Protein AF-A0A972CRD1-F1 (afdb_monomer_lite)

Structure (mmCIF, N/CA/C/O backbone):
data_AF-A0A972CRD1-F1
#
_entry.id   AF-A0A972CRD1-F1
#
loop_
_atom_site.group_PDB
_atom_site.id
_atom_site.type_symbol
_atom_site.label_atom_id
_atom_site.label_alt_id
_atom_site.label_comp_id
_atom_site.label_asym_id
_atom_site.label_entity_id
_atom_site.label_seq_id
_atom_site.pdbx_PDB_ins_code
_atom_site.Cartn_x
_atom_site.Cartn_y
_atom_site.Cartn_z
_atom_site.occupancy
_atom_site.B_iso_or_equiv
_atom_site.auth_seq_id
_atom_site.auth_comp_id
_atom_site.auth_asym_id
_atom_site.auth_atom_id
_atom_site.pdbx_PDB_model_num
ATOM 1 N N . PRO A 1 1 ? -17.732 7.530 36.247 1.00 61.34 1 PRO A N 1
ATOM 2 C CA . PRO A 1 1 ? -16.527 8.296 36.660 1.00 61.34 1 PRO A CA 1
ATOM 3 C C . PRO A 1 1 ? -15.844 8.963 35.453 1.00 61.34 1 PRO A C 1
ATOM 5 O O . PRO A 1 1 ? -15.326 8.259 34.588 1.00 61.34 1 PRO A O 1
ATOM 8 N N . GLU A 1 2 ? -15.867 10.298 35.373 1.00 71.50 2 GLU A N 1
ATOM 9 C CA . GLU A 1 2 ? -15.297 11.081 34.254 1.00 71.50 2 GLU A CA 1
ATOM 10 C C . GLU A 1 2 ? -13.806 10.810 34.021 1.00 71.50 2 GLU A C 1
ATOM 12 O O . GLU A 1 2 ? -13.375 10.671 32.880 1.00 71.50 2 GLU A O 1
ATOM 17 N N . ASN A 1 3 ? -13.033 10.615 35.096 1.00 74.81 3 ASN A N 1
ATOM 18 C CA . ASN A 1 3 ? -11.607 10.285 35.007 1.00 74.81 3 ASN A CA 1
ATOM 19 C C . ASN A 1 3 ? -11.325 9.009 34.194 1.00 74.81 3 ASN A C 1
ATOM 21 O O . ASN A 1 3 ? -10.318 8.940 33.493 1.00 74.81 3 ASN A O 1
ATOM 25 N N . ILE A 1 4 ? -12.219 8.014 34.239 1.00 73.81 4 ILE A N 1
ATOM 26 C CA . ILE A 1 4 ? -12.063 6.772 33.465 1.00 73.81 4 ILE A CA 1
ATOM 27 C C . ILE A 1 4 ? -12.369 7.019 31.982 1.00 73.81 4 ILE A C 1
ATOM 29 O O . ILE A 1 4 ? -11.659 6.500 31.123 1.00 73.81 4 ILE A O 1
ATOM 33 N N . LYS A 1 5 ? -13.389 7.831 31.664 1.00 75.75 5 LYS A N 1
ATOM 34 C CA . LYS A 1 5 ? -13.707 8.204 30.273 1.00 75.75 5 LYS A CA 1
ATOM 35 C C . LYS A 1 5 ? -12.558 8.998 29.639 1.00 75.75 5 LYS A C 1
ATOM 37 O O . LYS A 1 5 ? -12.081 8.617 28.575 1.00 75.75 5 LYS A O 1
ATOM 42 N N . LYS A 1 6 ? -12.032 10.002 30.349 1.00 81.06 6 LYS A N 1
ATOM 43 C CA . LYS A 1 6 ? -10.890 10.816 29.901 1.00 81.06 6 LYS A CA 1
ATOM 44 C C . LYS A 1 6 ? -9.629 9.978 29.648 1.00 81.06 6 LYS A C 1
ATOM 46 O O . LYS A 1 6 ? -8.890 10.237 28.703 1.00 81.06 6 LYS A O 1
ATOM 51 N N . ASN A 1 7 ? -9.394 8.949 30.467 1.00 86.56 7 ASN A N 1
ATOM 52 C CA . ASN A 1 7 ? -8.287 8.014 30.267 1.00 86.56 7 ASN A CA 1
ATOM 53 C C . ASN A 1 7 ? -8.469 7.187 28.977 1.00 86.56 7 ASN A C 1
ATOM 55 O O . ASN A 1 7 ? -7.567 7.160 28.144 1.00 86.56 7 ASN A O 1
ATOM 59 N N . LYS A 1 8 ? -9.664 6.614 28.756 1.00 87.00 8 LYS A N 1
ATOM 60 C CA . LYS A 1 8 ? -9.988 5.854 27.533 1.00 87.00 8 LYS A CA 1
ATOM 61 C C . LYS A 1 8 ? -9.837 6.686 26.258 1.00 87.00 8 LYS A C 1
ATOM 63 O O . LYS A 1 8 ? -9.326 6.183 25.262 1.00 87.00 8 LYS A O 1
ATOM 68 N N . GLU A 1 9 ? -10.250 7.951 26.281 1.00 88.81 9 GLU A N 1
ATOM 69 C CA . GLU A 1 9 ? -10.086 8.865 25.143 1.00 88.81 9 GLU A CA 1
ATOM 70 C C . GLU A 1 9 ? -8.612 9.132 24.820 1.00 88.81 9 GLU A C 1
ATOM 72 O O . GLU A 1 9 ? -8.216 9.049 23.657 1.00 88.81 9 GLU A O 1
ATOM 77 N N . ALA A 1 10 ? -7.788 9.395 25.839 1.00 92.00 10 ALA A N 1
ATOM 78 C CA . ALA A 1 10 ? -6.353 9.610 25.663 1.00 92.00 10 ALA A CA 1
ATOM 79 C C . ALA A 1 10 ? -5.643 8.353 25.125 1.00 92.00 10 ALA A C 1
ATOM 81 O O . ALA A 1 10 ? -4.796 8.441 24.230 1.00 92.00 10 ALA A O 1
ATOM 82 N N . THR A 1 11 ? -6.017 7.170 25.624 1.00 93.31 11 THR A N 1
ATOM 83 C CA . THR A 1 11 ? -5.513 5.891 25.108 1.00 93.31 11 THR A CA 1
ATOM 84 C C . THR A 1 11 ? -5.923 5.677 23.654 1.00 93.31 11 THR A C 1
ATOM 86 O O . THR A 1 11 ? -5.063 5.382 22.825 1.00 93.31 11 THR A O 1
ATOM 89 N N . ALA A 1 12 ? -7.201 5.875 23.317 1.00 93.69 12 ALA A N 1
ATOM 90 C CA . ALA A 1 12 ? -7.695 5.714 21.952 1.00 93.69 12 ALA A CA 1
ATOM 91 C C . ALA A 1 12 ? -6.958 6.637 20.975 1.00 93.69 12 ALA A C 1
ATOM 93 O O . ALA A 1 12 ? -6.445 6.152 19.973 1.00 93.69 12 ALA A O 1
ATOM 94 N N . ALA A 1 13 ? -6.806 7.923 21.307 1.00 93.88 13 ALA A N 1
ATOM 95 C CA . ALA A 1 13 ? -6.079 8.879 20.471 1.00 93.88 13 ALA A CA 1
ATOM 96 C C . ALA A 1 13 ? -4.618 8.458 20.225 1.00 93.88 13 ALA A C 1
ATOM 98 O O . ALA A 1 13 ? -4.091 8.623 19.126 1.00 93.88 13 ALA A O 1
ATOM 99 N N . THR A 1 14 ? -3.960 7.874 21.229 1.00 96.25 14 THR A N 1
ATOM 100 C CA . THR A 1 14 ? -2.588 7.364 21.085 1.00 96.25 14 THR A CA 1
ATOM 101 C C . THR A 1 14 ? -2.529 6.192 20.100 1.00 96.25 14 THR A C 1
ATOM 103 O O . THR A 1 14 ? -1.662 6.167 19.227 1.00 96.25 14 THR A O 1
ATOM 106 N N . ILE A 1 15 ? -3.471 5.247 20.193 1.00 94.62 15 ILE A N 1
ATOM 107 C CA . ILE A 1 15 ? -3.566 4.110 19.265 1.00 94.62 15 ILE A CA 1
ATOM 108 C C . ILE A 1 15 ? -3.863 4.608 17.844 1.00 94.62 15 ILE A C 1
ATOM 110 O O . ILE A 1 15 ? -3.155 4.238 16.911 1.00 94.62 15 ILE A O 1
ATOM 114 N N . GLU A 1 16 ? -4.857 5.487 17.686 1.00 95.88 16 GLU A N 1
ATOM 115 C CA . GLU A 1 16 ? -5.256 6.082 16.402 1.00 95.88 16 GLU A CA 1
ATOM 116 C C . GLU A 1 16 ? -4.061 6.748 15.700 1.00 95.88 16 GLU A C 1
ATOM 118 O O . GLU A 1 16 ? -3.827 6.521 14.512 1.00 95.88 16 GLU A O 1
ATOM 123 N N . ASN A 1 17 ? -3.259 7.519 16.441 1.00 96.69 17 ASN A N 1
ATOM 124 C CA . ASN A 1 17 ? -2.069 8.181 15.907 1.00 96.69 17 ASN A CA 1
ATOM 125 C C . ASN A 1 17 ? -0.981 7.193 15.471 1.00 96.69 17 ASN A C 1
ATOM 127 O O . ASN A 1 17 ? -0.354 7.395 14.430 1.00 96.69 17 ASN A O 1
ATOM 131 N N . ASN A 1 18 ? -0.768 6.120 16.234 1.00 96.12 18 ASN A N 1
ATOM 132 C CA . ASN A 1 18 ? 0.206 5.089 15.878 1.00 96.12 18 ASN A CA 1
ATOM 133 C C . ASN A 1 18 ? -0.212 4.339 14.606 1.00 96.12 18 ASN A C 1
ATOM 135 O O . ASN A 1 18 ? 0.615 4.153 13.714 1.00 96.12 18 ASN A O 1
ATOM 139 N N . VAL A 1 19 ? -1.493 3.971 14.483 1.00 95.69 19 VAL A N 1
ATOM 140 C CA . VAL A 1 19 ? -2.018 3.313 13.274 1.00 95.69 19 VAL A CA 1
ATOM 141 C C . VAL A 1 19 ? -1.948 4.253 12.071 1.00 95.69 19 VAL A C 1
ATOM 143 O O . VAL A 1 19 ? -1.486 3.848 11.008 1.00 95.69 19 VAL A O 1
ATOM 146 N N . ARG A 1 20 ? -2.312 5.532 12.232 1.00 97.38 20 ARG A N 1
ATOM 147 C CA . ARG A 1 20 ? -2.191 6.530 11.159 1.00 97.38 20 ARG A CA 1
ATOM 148 C C . ARG A 1 20 ? -0.748 6.674 10.678 1.00 97.38 20 ARG A C 1
ATOM 150 O O . ARG A 1 20 ? -0.516 6.720 9.474 1.00 97.38 20 ARG A O 1
ATOM 157 N N . ARG A 1 21 ? 0.222 6.719 11.600 1.00 96.94 21 ARG A N 1
ATOM 158 C CA . ARG A 1 21 ? 1.648 6.777 11.250 1.00 96.94 21 ARG A CA 1
ATOM 159 C C . ARG A 1 21 ? 2.079 5.546 10.455 1.00 96.94 21 ARG A C 1
ATOM 161 O O . ARG A 1 21 ? 2.724 5.718 9.430 1.00 96.94 21 ARG A O 1
ATOM 168 N N . LEU A 1 22 ? 1.680 4.348 10.888 1.00 94.31 22 LEU A N 1
ATOM 169 C CA . LEU A 1 22 ? 1.981 3.102 10.179 1.00 94.31 22 LEU A CA 1
ATOM 170 C C . LEU A 1 22 ? 1.425 3.113 8.746 1.00 94.31 22 LEU A C 1
ATOM 172 O O . LEU A 1 22 ? 2.148 2.792 7.808 1.00 94.31 22 LEU A O 1
ATOM 176 N N . ILE A 1 23 ? 0.168 3.536 8.570 1.00 94.69 23 ILE A N 1
ATOM 177 C CA . ILE A 1 23 ? -0.468 3.657 7.249 1.00 94.69 23 ILE A CA 1
ATOM 178 C C . ILE A 1 23 ? 0.322 4.618 6.350 1.00 94.69 23 ILE A C 1
ATOM 180 O O . ILE A 1 23 ? 0.587 4.300 5.195 1.00 94.69 23 ILE A O 1
ATOM 184 N N . VAL A 1 24 ? 0.724 5.782 6.872 1.00 95.56 24 VAL A N 1
ATOM 185 C CA . VAL A 1 24 ? 1.506 6.772 6.110 1.00 95.56 24 VAL A CA 1
ATOM 186 C C . VAL A 1 24 ? 2.883 6.230 5.731 1.00 95.56 24 VAL A C 1
ATOM 188 O O . VAL A 1 24 ? 3.290 6.379 4.583 1.00 95.56 24 VAL A O 1
ATOM 191 N N . GLU A 1 25 ? 3.581 5.590 6.668 1.00 94.31 25 GLU A N 1
ATOM 192 C CA . GLU A 1 25 ? 4.915 5.022 6.451 1.00 94.31 25 GLU A CA 1
ATOM 193 C C . GLU A 1 25 ? 4.909 3.953 5.356 1.00 94.31 25 GLU A C 1
ATOM 195 O O . GLU A 1 25 ? 5.810 3.907 4.524 1.00 94.31 25 GLU A O 1
ATOM 200 N N . LYS A 1 26 ? 3.876 3.109 5.330 1.00 92.56 26 LYS A N 1
ATOM 201 C CA . LYS A 1 26 ? 3.780 2.001 4.380 1.00 92.56 26 LYS A CA 1
ATOM 202 C C . LYS A 1 26 ? 3.109 2.369 3.056 1.00 92.56 26 LYS A C 1
ATOM 204 O O . LYS A 1 26 ? 3.282 1.638 2.080 1.00 92.56 26 LYS A O 1
ATOM 209 N N . SER A 1 27 ? 2.406 3.502 2.995 1.00 94.62 27 SER A N 1
ATOM 210 C CA . SER A 1 27 ? 1.694 3.985 1.804 1.00 94.62 27 SER A CA 1
ATOM 211 C C . SER A 1 27 ? 2.499 3.916 0.497 1.00 94.62 27 SER A C 1
ATOM 213 O O . SER A 1 27 ? 1.941 3.429 -0.485 1.00 94.62 27 SER A O 1
ATOM 215 N N . PRO A 1 28 ? 3.801 4.278 0.444 1.00 94.38 28 PRO A N 1
ATOM 216 C CA . PRO A 1 28 ? 4.578 4.204 -0.799 1.00 94.38 28 PRO A CA 1
ATOM 217 C C . PRO A 1 28 ? 4.647 2.800 -1.428 1.00 94.38 28 PRO A C 1
ATOM 219 O O . PRO A 1 28 ? 4.762 2.682 -2.646 1.00 94.38 28 PRO A O 1
ATOM 222 N N . THR A 1 29 ? 4.524 1.739 -0.621 1.00 92.94 29 THR A N 1
ATOM 223 C CA . THR A 1 29 ? 4.611 0.341 -1.086 1.00 92.94 29 THR A CA 1
ATOM 224 C C . THR A 1 29 ? 3.332 -0.168 -1.761 1.00 92.94 29 THR A C 1
ATOM 226 O O . THR A 1 29 ? 3.405 -1.066 -2.602 1.00 92.94 29 THR A O 1
ATOM 229 N N . ASP A 1 30 ? 2.172 0.394 -1.398 1.00 95.06 30 ASP A N 1
ATOM 230 C CA . ASP A 1 30 ? 0.861 0.125 -2.005 1.00 95.06 30 ASP A CA 1
ATOM 231 C C . ASP A 1 30 ? -0.136 1.266 -1.686 1.00 95.06 30 ASP A C 1
ATOM 233 O O . ASP A 1 30 ? -0.963 1.154 -0.771 1.00 95.06 30 ASP A O 1
ATOM 237 N N . PRO A 1 31 ? -0.098 2.382 -2.436 1.00 95.62 31 PRO A N 1
ATOM 238 C CA . PRO A 1 31 ? -0.901 3.563 -2.130 1.00 95.62 31 PRO A CA 1
ATOM 239 C C . PRO A 1 31 ? -2.404 3.274 -2.058 1.00 95.62 31 PRO A C 1
ATOM 241 O O . PRO A 1 31 ? -3.090 3.763 -1.159 1.00 95.62 31 PRO A O 1
ATOM 244 N N . LYS A 1 32 ? -2.926 2.437 -2.964 1.00 95.31 32 LYS A N 1
ATOM 245 C CA . LYS A 1 32 ? -4.350 2.072 -3.004 1.00 95.31 32 LYS A CA 1
ATOM 246 C C . LYS A 1 32 ? -4.784 1.222 -1.815 1.00 95.31 32 LYS A C 1
ATOM 248 O O . LYS A 1 32 ? -5.908 1.380 -1.335 1.00 95.31 32 LYS A O 1
ATOM 253 N N . TYR A 1 33 ? -3.926 0.338 -1.317 1.00 94.44 33 TYR A N 1
ATOM 254 C CA . TYR A 1 33 ? -4.218 -0.423 -0.105 1.00 94.44 33 TYR A CA 1
ATOM 255 C C . TYR A 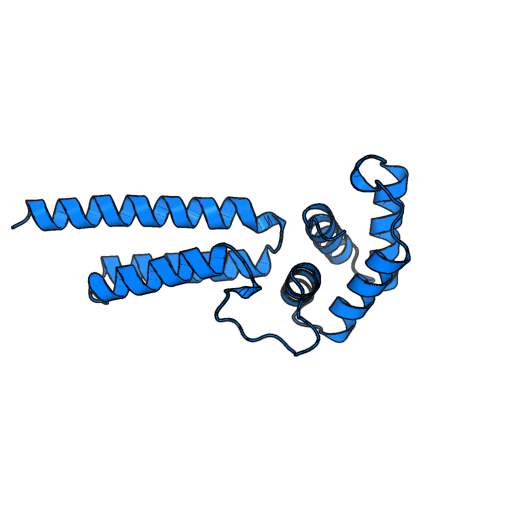1 33 ? -4.276 0.477 1.130 1.00 94.44 33 TYR A C 1
ATOM 257 O O . TYR A 1 33 ? -5.248 0.433 1.888 1.00 94.44 33 TYR A O 1
ATOM 265 N N . TYR A 1 34 ? -3.275 1.339 1.311 1.00 95.12 34 TYR A N 1
ATOM 266 C CA . TYR A 1 34 ? -3.197 2.211 2.484 1.00 95.12 34 TYR A CA 1
ATOM 267 C C . TYR A 1 34 ? -4.213 3.361 2.447 1.00 95.12 34 TYR A C 1
ATOM 269 O O . TYR A 1 34 ? -4.684 3.782 3.503 1.00 95.12 34 TYR A O 1
ATOM 277 N N . GLU A 1 35 ? -4.656 3.792 1.263 1.00 95.44 35 GLU A N 1
ATOM 278 C CA . GLU A 1 35 ? -5.830 4.660 1.096 1.00 95.44 35 GLU A CA 1
ATOM 279 C C . GLU A 1 35 ? -7.086 4.005 1.699 1.00 95.44 35 GLU A C 1
ATOM 281 O O . GLU A 1 35 ? -7.773 4.613 2.522 1.00 95.44 35 GLU A O 1
ATOM 286 N N . ARG A 1 36 ? -7.346 2.725 1.385 1.00 93.75 36 ARG A N 1
ATOM 287 C CA . ARG A 1 36 ? -8.472 1.974 1.973 1.00 93.75 36 ARG A CA 1
ATOM 288 C C . ARG A 1 36 ? -8.329 1.823 3.488 1.00 93.75 36 ARG A C 1
ATOM 290 O O . ARG A 1 36 ? -9.309 2.003 4.206 1.00 93.75 36 ARG A O 1
ATOM 297 N N . MET A 1 37 ? -7.125 1.531 3.985 1.00 93.88 37 MET A N 1
ATOM 298 C CA . MET A 1 37 ? -6.860 1.453 5.431 1.00 93.88 37 MET A CA 1
ATOM 299 C C . MET A 1 37 ? -7.135 2.787 6.134 1.00 93.88 37 MET A C 1
ATOM 301 O O . MET A 1 37 ? -7.693 2.802 7.230 1.00 93.88 37 MET A O 1
ATOM 305 N N . SER A 1 38 ? -6.783 3.907 5.496 1.00 96.31 38 SER A N 1
ATOM 306 C CA . SER A 1 38 ? -7.039 5.251 6.018 1.00 96.31 38 SER A CA 1
ATOM 307 C C . SER A 1 38 ? -8.538 5.522 6.166 1.00 96.31 38 SER A C 1
ATOM 309 O O . SER A 1 38 ? -8.975 5.948 7.235 1.00 96.31 38 SER A O 1
ATOM 311 N N . VAL A 1 39 ? -9.333 5.169 5.150 1.00 96.75 39 VAL A N 1
ATOM 312 C CA . VAL A 1 39 ? -10.800 5.280 5.198 1.00 96.75 39 VAL A CA 1
ATOM 313 C C . VAL A 1 39 ? -11.385 4.427 6.329 1.00 96.75 39 VAL A C 1
ATOM 315 O O . VAL A 1 39 ? -12.199 4.917 7.110 1.00 96.75 39 VAL A O 1
ATOM 318 N N . LEU A 1 40 ? -10.935 3.175 6.475 1.00 95.62 40 LEU A N 1
ATOM 319 C CA . LEU A 1 40 ? -11.387 2.292 7.558 1.00 95.62 40 LEU A CA 1
ATOM 320 C C . LEU A 1 40 ? -11.032 2.846 8.946 1.00 95.62 40 LEU A C 1
ATOM 322 O O . LEU A 1 40 ? -11.853 2.777 9.863 1.00 95.62 40 LEU A O 1
ATOM 326 N N . LEU A 1 41 ? -9.836 3.422 9.108 1.00 96.88 41 LEU A N 1
ATOM 327 C CA . LEU A 1 41 ? -9.432 4.073 10.355 1.00 96.88 41 LEU A CA 1
ATOM 328 C C . LEU A 1 41 ? -10.358 5.249 10.682 1.00 96.88 41 LEU A C 1
ATOM 330 O O . LEU A 1 41 ? -10.856 5.340 11.805 1.00 96.88 41 LEU A O 1
ATOM 334 N N . ASP A 1 42 ? -10.613 6.130 9.716 1.00 97.44 42 ASP A N 1
ATOM 335 C CA . ASP A 1 42 ? -11.463 7.304 9.919 1.00 97.44 42 ASP A CA 1
ATOM 336 C C . ASP A 1 42 ? -12.912 6.904 10.253 1.00 97.44 42 ASP A C 1
ATOM 338 O O . ASP A 1 42 ? -13.533 7.495 11.144 1.00 97.44 42 ASP A O 1
ATOM 342 N N . GLU A 1 43 ? -13.436 5.840 9.636 1.00 96.25 43 GLU A N 1
ATOM 343 C CA . GLU A 1 43 ? -14.736 5.270 9.998 1.00 96.25 43 GLU A CA 1
ATOM 344 C C . GLU A 1 43 ? -14.779 4.730 11.434 1.00 96.25 43 GLU A C 1
ATOM 346 O O . GLU A 1 43 ? -15.769 4.953 12.140 1.00 96.25 43 GLU A O 1
ATOM 351 N N . LEU A 1 44 ? -13.732 4.029 11.885 1.00 95.62 44 LEU A N 1
ATOM 352 C CA . LEU A 1 44 ? -13.646 3.519 13.259 1.00 95.62 44 LEU A CA 1
ATOM 353 C C . LEU A 1 44 ? -13.588 4.659 14.279 1.00 95.62 44 LEU A C 1
ATOM 355 O O . LEU A 1 44 ? -14.294 4.615 15.290 1.00 95.62 44 LEU A O 1
ATOM 359 N N . ILE A 1 45 ? -12.803 5.700 13.994 1.00 94.69 45 ILE A N 1
ATOM 360 C CA . ILE A 1 45 ? -12.707 6.901 14.834 1.00 94.69 45 ILE A CA 1
ATOM 361 C C . ILE A 1 45 ? -14.073 7.582 14.937 1.00 94.69 45 ILE A C 1
ATOM 363 O O . ILE A 1 45 ? -14.499 7.948 16.037 1.00 94.69 45 ILE A O 1
ATOM 367 N N . ARG A 1 46 ? -14.779 7.733 13.811 1.00 95.81 46 ARG A N 1
ATOM 368 C CA . ARG A 1 46 ? -16.118 8.332 13.773 1.00 95.81 46 ARG A CA 1
ATOM 369 C C . ARG A 1 46 ? -17.112 7.526 14.611 1.00 95.81 46 ARG A C 1
ATOM 371 O O . ARG A 1 46 ? -17.722 8.086 15.518 1.00 95.81 46 ARG A O 1
ATOM 378 N N . LYS A 1 47 ? -17.212 6.211 14.375 1.00 93.75 47 LYS A N 1
ATOM 379 C CA . LYS A 1 47 ? -18.104 5.311 15.130 1.00 93.75 47 LYS A CA 1
ATOM 380 C C . LYS A 1 47 ? -17.827 5.358 16.633 1.00 93.75 47 LYS A C 1
ATOM 382 O O . LYS A 1 47 ? -18.768 5.378 17.417 1.00 93.75 47 LYS A O 1
ATOM 387 N N . ARG A 1 48 ? -16.555 5.414 17.047 1.00 93.50 48 ARG A N 1
ATOM 388 C CA . ARG A 1 48 ? -16.188 5.549 18.465 1.00 93.50 48 ARG A CA 1
ATOM 389 C C . ARG A 1 48 ? -16.652 6.883 19.053 1.00 93.50 48 ARG A C 1
ATOM 391 O O . 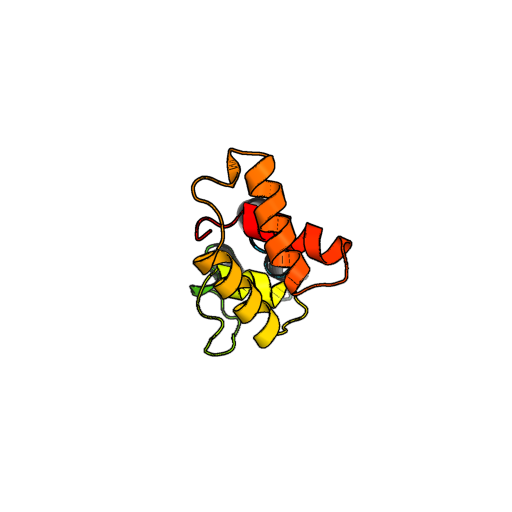ARG A 1 48 ? -17.190 6.893 20.155 1.00 93.50 48 ARG A O 1
ATOM 398 N N . LYS A 1 49 ? -16.413 8.002 18.358 1.00 90.62 49 LYS A N 1
ATOM 399 C CA . LYS A 1 49 ? -16.794 9.349 18.829 1.00 90.62 49 LYS A CA 1
ATOM 400 C C . LYS A 1 49 ? -18.307 9.528 18.942 1.00 90.62 49 LYS A C 1
ATOM 402 O O . LYS A 1 49 ? -18.757 10.252 19.818 1.00 90.62 49 LYS A O 1
ATOM 407 N N . GLU A 1 50 ? -19.066 8.860 18.082 1.00 93.25 50 GLU A N 1
ATOM 408 C CA . GLU A 1 50 ? -20.533 8.823 18.121 1.00 93.25 50 GLU A CA 1
ATOM 409 C C . GLU A 1 50 ? -21.088 7.807 19.137 1.00 93.25 50 GLU A C 1
ATOM 411 O O . GLU A 1 50 ? -22.297 7.614 19.193 1.00 93.25 50 GLU A O 1
ATOM 416 N N . GLU A 1 51 ? -20.225 7.123 19.902 1.00 89.44 51 GLU A N 1
ATOM 417 C CA . GLU A 1 51 ? -20.594 6.006 20.790 1.00 89.44 51 GLU A CA 1
ATOM 418 C C . GLU A 1 51 ? -21.386 4.892 20.059 1.00 89.44 51 GLU A C 1
ATOM 420 O O . GLU A 1 51 ? -22.108 4.108 20.667 1.00 89.44 51 GLU A O 1
ATOM 425 N N . ALA A 1 52 ? -21.216 4.776 18.736 1.00 82.88 52 ALA A N 1
ATOM 426 C CA . ALA A 1 52 ? -21.919 3.822 17.875 1.00 82.88 52 ALA A CA 1
ATOM 427 C C . ALA A 1 52 ? -21.339 2.393 17.938 1.00 82.88 52 ALA A C 1
ATOM 429 O O . ALA A 1 52 ? -21.859 1.480 17.292 1.00 82.88 52 ALA A O 1
ATOM 430 N N . ILE A 1 53 ? -20.240 2.197 18.674 1.00 89.50 53 ILE A N 1
ATOM 431 C CA . ILE A 1 53 ? -19.608 0.899 18.933 1.00 89.50 53 ILE A CA 1
ATOM 432 C C . ILE A 1 53 ? -19.106 0.823 20.376 1.00 89.50 53 ILE A C 1
ATOM 434 O O . ILE A 1 53 ? -18.581 1.794 20.920 1.00 89.50 53 ILE A O 1
ATOM 438 N N . GLU A 1 54 ? -19.197 -0.369 20.965 1.00 92.38 54 GLU A N 1
ATOM 439 C CA . GLU A 1 54 ? -18.630 -0.652 22.284 1.00 92.38 54 GLU A CA 1
ATOM 440 C C . GLU A 1 54 ? -17.108 -0.482 22.292 1.00 92.38 54 GLU A C 1
ATOM 442 O O . GLU A 1 54 ? -16.420 -0.856 21.338 1.00 92.38 54 GLU A O 1
ATOM 447 N N . TYR A 1 55 ? -16.560 0.029 23.398 1.00 88.25 55 TYR A N 1
ATOM 448 C CA . TYR A 1 55 ? -15.123 0.310 23.509 1.00 88.25 55 TYR A CA 1
ATOM 449 C C . TYR A 1 55 ? -14.256 -0.942 23.307 1.00 88.25 55 TYR A C 1
ATOM 451 O O . TYR A 1 55 ? -13.217 -0.875 22.656 1.00 88.25 55 TYR A O 1
ATOM 459 N N . GLU A 1 56 ? -14.686 -2.095 23.823 1.00 90.38 56 GLU A N 1
ATOM 460 C CA . GLU A 1 56 ? -13.976 -3.364 23.623 1.00 90.38 56 GLU A CA 1
ATOM 461 C C . GLU A 1 56 ? -13.969 -3.783 22.149 1.00 90.38 56 GLU A C 1
ATOM 463 O O . GLU A 1 56 ? -12.922 -4.139 21.608 1.00 90.38 56 GLU A O 1
ATOM 468 N N . ARG A 1 57 ? -15.112 -3.651 21.467 1.00 94.06 57 ARG A N 1
ATOM 469 C CA . ARG A 1 57 ? -15.214 -3.918 20.030 1.00 94.06 57 ARG A CA 1
ATOM 470 C C . ARG A 1 57 ? -14.343 -2.956 19.224 1.00 94.06 57 ARG A C 1
ATOM 472 O O . ARG A 1 57 ? -13.651 -3.388 18.313 1.00 94.06 57 ARG A O 1
ATOM 479 N N . TYR A 1 58 ? -14.320 -1.672 19.581 1.00 94.12 58 TYR A N 1
ATOM 480 C CA . TYR A 1 58 ? -13.412 -0.696 18.978 1.00 94.12 58 TYR A CA 1
ATOM 481 C C . TYR A 1 58 ? -11.944 -1.136 19.088 1.00 94.12 58 TYR A C 1
ATOM 483 O O . TYR A 1 58 ? -11.229 -1.110 18.087 1.00 94.12 58 TYR A O 1
ATOM 491 N N . LEU A 1 59 ? -11.506 -1.583 20.272 1.00 92.50 59 LEU A N 1
ATOM 492 C CA . LEU A 1 59 ? -10.138 -2.067 20.480 1.00 92.50 59 LEU A CA 1
ATOM 493 C C . LEU A 1 59 ? -9.814 -3.294 19.615 1.00 92.50 59 LEU A C 1
ATOM 495 O O . LEU A 1 59 ? -8.704 -3.395 19.095 1.00 92.50 59 LEU A O 1
ATOM 499 N N . GLN A 1 60 ? -10.771 -4.204 19.427 1.00 95.31 60 GLN A N 1
ATOM 500 C CA . GLN A 1 60 ? -10.601 -5.366 18.550 1.00 95.31 60 GLN A CA 1
ATOM 501 C C . GLN A 1 60 ? -10.461 -4.955 17.078 1.00 95.31 60 GLN A C 1
ATOM 503 O O . GLN A 1 60 ? -9.541 -5.410 16.399 1.00 95.31 60 GLN A O 1
ATOM 508 N N . GLU A 1 61 ? -11.333 -4.070 16.592 1.00 95.12 61 GLU A N 1
ATOM 509 C CA . GLU A 1 61 ? -11.320 -3.619 15.194 1.00 95.12 61 GLU A CA 1
ATOM 510 C C . GLU A 1 61 ? -10.062 -2.801 14.870 1.00 95.12 61 GLU A C 1
ATOM 512 O O . GLU A 1 61 ? -9.448 -3.006 13.824 1.00 95.12 61 GLU A O 1
ATOM 517 N N . ILE A 1 62 ? -9.615 -1.919 15.773 1.00 94.06 62 ILE A N 1
ATOM 518 C CA . ILE A 1 62 ? -8.388 -1.141 15.543 1.00 94.06 62 ILE A CA 1
ATOM 519 C C . ILE A 1 62 ? -7.128 -2.012 15.631 1.00 94.06 62 ILE A C 1
ATOM 521 O O . ILE A 1 62 ? -6.187 -1.794 14.871 1.00 94.06 62 ILE A O 1
ATOM 525 N N . ALA A 1 63 ? -7.108 -3.033 16.497 1.00 92.12 63 ALA A N 1
ATOM 526 C CA . ALA A 1 63 ? -6.016 -4.005 16.544 1.00 92.12 63 ALA A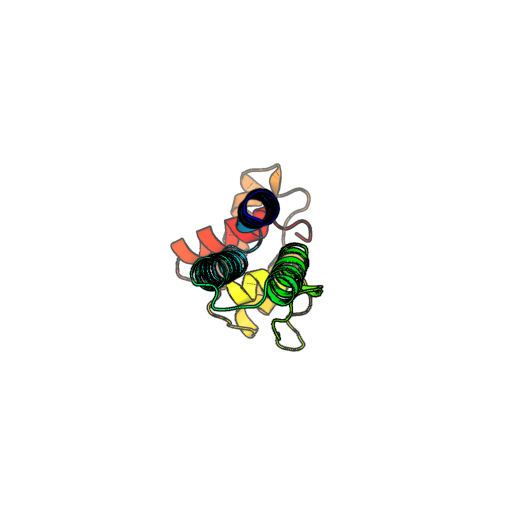 CA 1
ATOM 527 C C . ALA A 1 63 ? -5.956 -4.846 15.261 1.00 92.12 63 ALA A C 1
ATOM 529 O O . ALA A 1 63 ? -4.873 -5.085 14.725 1.00 92.12 63 ALA A O 1
ATOM 530 N N . LYS A 1 64 ? -7.118 -5.250 14.737 1.00 92.50 64 LYS A N 1
ATOM 531 C CA . LYS A 1 64 ? -7.224 -5.921 13.441 1.00 92.50 64 LYS A CA 1
ATOM 532 C C . LYS A 1 64 ? -6.719 -5.022 12.312 1.00 92.50 64 LYS A C 1
ATOM 534 O O . LYS A 1 64 ? -5.882 -5.457 11.534 1.00 92.50 64 LYS A O 1
ATOM 539 N N . LEU A 1 65 ? -7.148 -3.760 12.266 1.00 93.25 65 LEU A N 1
ATOM 540 C CA . LEU A 1 65 ? -6.692 -2.803 11.257 1.00 93.25 65 LEU A CA 1
ATOM 541 C C . LEU A 1 65 ? -5.175 -2.573 11.321 1.00 93.25 65 LEU A C 1
ATOM 543 O O . LEU A 1 65 ? -4.516 -2.512 10.286 1.00 93.25 65 LEU A O 1
ATOM 547 N N . ALA A 1 66 ? -4.608 -2.482 12.527 1.00 90.00 66 ALA A N 1
ATOM 548 C CA . ALA A 1 66 ? -3.166 -2.360 12.721 1.00 90.00 66 ALA A CA 1
ATOM 549 C C . ALA A 1 66 ? -2.409 -3.585 12.185 1.00 90.00 66 ALA A C 1
ATOM 551 O O . ALA A 1 66 ? -1.371 -3.428 11.544 1.00 90.00 66 ALA A O 1
ATOM 552 N N . LYS A 1 67 ? -2.944 -4.794 12.406 1.00 89.56 67 LYS A N 1
ATOM 553 C CA . LYS A 1 67 ? -2.389 -6.036 11.857 1.00 89.56 67 LYS A CA 1
ATOM 554 C C . LYS A 1 67 ? -2.455 -6.040 10.330 1.00 89.56 67 LYS A C 1
ATOM 556 O O . LYS A 1 67 ? -1.428 -6.234 9.689 1.00 89.56 67 LYS A O 1
ATOM 561 N N . ASP A 1 68 ? -3.621 -5.744 9.763 1.00 87.00 68 ASP A N 1
ATOM 562 C CA . ASP A 1 68 ? -3.826 -5.684 8.313 1.00 87.00 68 ASP A CA 1
ATOM 563 C C . ASP A 1 68 ? -2.935 -4.598 7.669 1.00 87.00 68 ASP A C 1
ATOM 565 O O . ASP A 1 68 ? -2.497 -4.752 6.534 1.00 87.00 68 ASP A O 1
ATOM 569 N N . SER A 1 69 ? -2.586 -3.531 8.395 1.00 83.62 69 SER A N 1
ATOM 570 C CA . SER A 1 69 ? -1.664 -2.478 7.928 1.00 83.62 69 SER A CA 1
ATOM 571 C C . SER A 1 69 ? -0.180 -2.877 7.959 1.00 83.62 69 SER A C 1
ATOM 573 O O . SER A 1 69 ? 0.657 -2.120 7.475 1.00 83.62 69 SER A O 1
ATOM 575 N N . TYR A 1 70 ? 0.181 -4.017 8.555 1.00 81.06 70 TYR A N 1
ATOM 576 C CA . TYR A 1 70 ? 1.578 -4.449 8.661 1.00 81.06 70 TYR A CA 1
ATOM 577 C C . TYR A 1 70 ? 2.026 -5.293 7.460 1.00 81.06 70 TYR A C 1
ATOM 579 O O . TYR A 1 70 ? 3.132 -5.105 6.953 1.00 81.06 70 TYR A O 1
ATOM 587 N N . ASP A 1 71 ? 1.175 -6.218 7.007 1.00 77.44 71 ASP A N 1
ATOM 588 C CA . ASP A 1 71 ? 1.454 -7.106 5.876 1.00 77.44 71 ASP A CA 1
ATOM 589 C C . ASP A 1 71 ? 0.161 -7.451 5.123 1.00 77.44 71 ASP A C 1
ATOM 591 O O . ASP A 1 71 ? -0.828 -7.892 5.720 1.00 77.44 71 ASP A O 1
ATOM 595 N N . HIS A 1 72 ? 0.199 -7.342 3.793 1.00 78.88 72 HIS A N 1
ATOM 596 C CA . HIS A 1 72 ? -0.875 -7.779 2.904 1.00 78.88 72 HIS A CA 1
ATOM 597 C C . HIS A 1 72 ? -1.286 -9.235 3.150 1.00 78.88 72 HIS A C 1
ATOM 599 O O . HIS A 1 72 ? -2.467 -9.555 3.053 1.00 78.88 72 HIS A O 1
ATOM 605 N N . LYS A 1 73 ? -0.350 -10.118 3.522 1.00 73.19 73 LYS A N 1
ATOM 606 C CA . LYS A 1 73 ? -0.652 -11.531 3.826 1.00 73.19 73 LYS A CA 1
ATOM 607 C C . LYS A 1 73 ? -1.497 -11.719 5.078 1.00 73.19 73 LYS A C 1
ATOM 609 O O . LYS A 1 73 ? -2.143 -12.751 5.238 1.00 73.19 73 LYS A O 1
ATOM 614 N N . THR A 1 74 ? -1.456 -10.750 5.986 1.00 72.44 74 THR A N 1
ATOM 615 C CA . THR A 1 74 ? -2.304 -10.746 7.179 1.00 72.44 74 THR A CA 1
ATOM 616 C C . THR A 1 74 ? -3.630 -10.035 6.960 1.00 72.44 74 THR A C 1
ATOM 618 O O . THR A 1 74 ? -4.496 -10.143 7.823 1.00 72.44 74 THR A O 1
ATOM 621 N N . SER A 1 75 ? -3.785 -9.366 5.813 1.00 77.94 75 SER A N 1
ATOM 622 C CA . SER A 1 75 ? -4.984 -8.632 5.440 1.00 77.94 75 SER A CA 1
ATOM 623 C C . SER A 1 75 ? -6.208 -9.530 5.373 1.00 77.94 75 SER A C 1
ATOM 625 O O . SER A 1 75 ? -6.160 -10.658 4.884 1.00 77.94 75 SER A O 1
ATOM 627 N N . SER A 1 76 ? -7.344 -8.974 5.779 1.00 78.38 76 SER A N 1
ATOM 628 C CA . SER A 1 76 ? -8.650 -9.604 5.595 1.00 78.38 76 SER A CA 1
ATOM 629 C C . SER A 1 76 ? -9.161 -9.540 4.148 1.00 78.38 76 SER A C 1
ATOM 631 O O . SER A 1 76 ? -10.217 -10.104 3.857 1.00 78.38 76 SER A O 1
ATOM 633 N N . PHE A 1 77 ? -8.476 -8.824 3.248 1.00 83.44 77 PHE A N 1
ATOM 634 C CA . PHE A 1 77 ? -8.882 -8.744 1.847 1.00 83.44 77 PHE A CA 1
ATOM 635 C C . PHE A 1 77 ? -8.592 -10.042 1.093 1.00 83.44 77 PHE A C 1
ATOM 637 O O . PHE A 1 77 ? -7.553 -10.677 1.261 1.00 83.44 77 PHE A O 1
ATOM 644 N N . VAL A 1 78 ? -9.526 -10.410 0.219 1.00 87.12 78 VAL A N 1
ATOM 645 C CA . VAL A 1 78 ? -9.430 -11.608 -0.614 1.00 87.12 78 VAL A CA 1
ATOM 646 C C . VAL A 1 78 ? -8.843 -11.230 -1.968 1.00 87.12 78 VAL A C 1
ATOM 648 O O . VAL A 1 78 ? -9.370 -10.352 -2.652 1.00 87.12 78 VAL A O 1
ATOM 651 N N . TYR A 1 79 ? -7.778 -11.925 -2.359 1.00 91.62 79 TYR A N 1
ATOM 652 C CA . TYR A 1 79 ? -7.115 -11.762 -3.650 1.00 91.62 79 TYR A CA 1
ATOM 653 C C . TYR A 1 79 ? -7.265 -13.024 -4.512 1.00 91.62 79 TYR A C 1
ATOM 655 O O . TYR A 1 79 ? -7.410 -14.124 -3.963 1.00 91.62 79 TYR A O 1
ATOM 663 N N . PRO A 1 80 ? -7.224 -12.900 -5.854 1.00 94.62 80 PRO A N 1
ATOM 664 C CA . PRO A 1 80 ? -7.124 -14.054 -6.741 1.00 94.62 80 PRO A CA 1
ATOM 665 C C . PRO A 1 80 ? -5.916 -14.933 -6.401 1.00 94.62 80 PRO A C 1
ATOM 667 O O . PRO A 1 80 ? -4.903 -14.455 -5.891 1.00 94.62 80 PRO A O 1
ATOM 670 N N . ARG A 1 81 ? -6.003 -16.231 -6.719 1.00 93.19 81 ARG A N 1
ATOM 671 C CA . ARG A 1 81 ? -4.998 -17.236 -6.326 1.00 93.19 81 ARG A CA 1
ATOM 672 C C . ARG A 1 81 ? -3.574 -16.882 -6.772 1.00 93.19 81 ARG A C 1
ATOM 674 O O . ARG A 1 81 ? -2.625 -17.227 -6.068 1.00 93.19 81 ARG A O 1
ATOM 681 N N . GLU A 1 82 ? -3.417 -16.239 -7.927 1.00 94.25 82 GLU A N 1
ATOM 682 C CA . GLU A 1 82 ? -2.100 -15.891 -8.476 1.00 94.25 82 GLU A CA 1
ATOM 683 C C . GLU A 1 82 ? -1.550 -14.554 -7.956 1.00 94.25 82 GLU A C 1
ATOM 685 O O . GLU A 1 82 ? -0.350 -14.293 -8.086 1.00 94.25 82 GLU A O 1
ATOM 690 N N . ILE A 1 83 ? -2.383 -13.746 -7.293 1.00 95.44 83 ILE A N 1
ATOM 691 C CA . ILE A 1 83 ? -2.004 -12.506 -6.607 1.00 95.44 83 ILE A CA 1
ATOM 692 C C . ILE A 1 83 ? -1.626 -12.836 -5.156 1.00 95.44 83 ILE A C 1
ATOM 694 O O . ILE A 1 83 ? -2.330 -12.527 -4.199 1.00 95.44 83 ILE A O 1
ATOM 698 N N . ASN A 1 84 ? -0.502 -13.537 -5.009 1.00 91.38 84 ASN A N 1
ATOM 699 C CA . ASN A 1 84 ? -0.094 -14.208 -3.770 1.00 91.38 84 ASN A CA 1
ATOM 700 C C . ASN A 1 84 ? 1.236 -13.706 -3.175 1.00 91.38 84 ASN A C 1
ATOM 702 O O . ASN A 1 84 ? 1.727 -14.270 -2.193 1.00 91.38 84 ASN A O 1
ATOM 706 N N . THR A 1 85 ? 1.825 -12.659 -3.752 1.00 92.44 85 THR A N 1
ATOM 707 C CA . THR A 1 85 ? 3.006 -11.972 -3.208 1.00 92.44 85 THR A CA 1
ATOM 708 C C . THR A 1 85 ? 2.694 -10.503 -2.966 1.00 92.44 85 THR A C 1
ATOM 710 O O . THR A 1 85 ? 1.776 -9.958 -3.578 1.00 92.44 85 THR A O 1
ATOM 713 N N . ASN A 1 86 ? 3.461 -9.847 -2.094 1.00 91.81 86 ASN A N 1
ATOM 714 C CA . ASN A 1 86 ? 3.241 -8.436 -1.772 1.00 91.81 86 ASN A CA 1
ATOM 715 C C . ASN A 1 86 ? 3.401 -7.552 -3.015 1.00 91.81 86 ASN A C 1
ATOM 717 O O . ASN A 1 86 ? 2.628 -6.619 -3.207 1.00 91.81 86 ASN A O 1
ATOM 721 N N . GLU A 1 87 ? 4.327 -7.909 -3.905 1.00 94.69 87 GLU A N 1
ATOM 722 C CA . GLU A 1 87 ? 4.556 -7.201 -5.163 1.00 94.69 87 GLU A CA 1
ATOM 723 C C . GLU A 1 87 ? 3.351 -7.315 -6.099 1.00 94.69 87 GLU A C 1
ATOM 725 O O . GLU A 1 87 ? 2.866 -6.312 -6.624 1.00 94.69 87 GLU A O 1
ATOM 730 N N . ARG A 1 88 ? 2.814 -8.531 -6.271 1.00 95.94 88 ARG A N 1
ATOM 731 C CA . ARG A 1 88 ? 1.629 -8.763 -7.108 1.00 95.94 88 ARG A CA 1
ATOM 732 C C . ARG A 1 88 ? 0.382 -8.111 -6.528 1.00 95.94 88 ARG A C 1
ATOM 734 O O . ARG A 1 88 ? -0.409 -7.568 -7.292 1.00 95.94 88 ARG A O 1
ATOM 741 N N . ILE A 1 89 ? 0.212 -8.145 -5.206 1.00 95.38 89 ILE A N 1
ATOM 742 C CA . ILE A 1 89 ? -0.912 -7.501 -4.513 1.00 95.38 89 ILE A CA 1
ATOM 743 C C . ILE A 1 89 ? -0.894 -5.996 -4.763 1.00 95.38 89 ILE A C 1
ATOM 745 O O . ILE A 1 89 ? -1.900 -5.434 -5.193 1.00 95.38 89 ILE A O 1
ATOM 749 N N . ALA A 1 90 ? 0.261 -5.364 -4.581 1.00 95.62 90 ALA A N 1
ATOM 750 C CA . ALA A 1 90 ? 0.405 -3.937 -4.798 1.00 95.62 90 ALA A CA 1
ATOM 751 C C . ALA A 1 90 ? 0.228 -3.538 -6.263 1.00 95.62 90 ALA A C 1
ATOM 753 O O . ALA A 1 90 ? -0.498 -2.588 -6.554 1.00 95.62 90 ALA A O 1
ATOM 754 N N . LEU A 1 91 ? 0.796 -4.291 -7.209 1.00 97.75 91 LEU A N 1
ATOM 755 C CA . LEU A 1 91 ? 0.514 -4.073 -8.628 1.00 97.75 91 LEU A CA 1
ATOM 756 C C . LEU A 1 91 ? -0.990 -4.197 -8.911 1.00 97.75 91 LEU A C 1
ATOM 758 O O . LEU A 1 91 ? -1.582 -3.290 -9.483 1.00 97.75 91 LEU A O 1
ATOM 762 N N . TYR A 1 92 ? -1.639 -5.263 -8.448 1.00 97.62 92 TYR A N 1
ATOM 763 C CA . TYR A 1 92 ? -3.071 -5.492 -8.639 1.00 97.62 92 TYR A CA 1
ATOM 764 C C . TYR A 1 92 ? -3.938 -4.360 -8.069 1.00 97.62 92 TYR A C 1
ATOM 766 O O . TYR A 1 92 ? -4.827 -3.854 -8.758 1.00 97.62 92 TYR A O 1
ATOM 774 N N . ASN A 1 93 ? -3.659 -3.914 -6.842 1.00 95.94 93 ASN A N 1
ATOM 775 C CA . ASN A 1 93 ? -4.390 -2.825 -6.196 1.00 95.94 93 ASN A CA 1
ATOM 776 C C . ASN A 1 93 ? -4.279 -1.503 -6.968 1.00 95.94 93 ASN A C 1
ATOM 778 O O . ASN A 1 93 ? -5.252 -0.748 -7.011 1.00 95.94 93 ASN A O 1
ATOM 782 N N . ASN A 1 94 ? -3.132 -1.248 -7.606 1.00 97.50 94 ASN A N 1
ATOM 783 C CA . ASN A 1 94 ? -2.843 -0.001 -8.321 1.00 97.50 94 ASN A CA 1
ATOM 784 C C . ASN A 1 94 ? -3.071 -0.086 -9.845 1.00 97.50 94 ASN A C 1
ATOM 786 O O . ASN A 1 94 ? -3.008 0.932 -10.526 1.00 97.50 94 ASN A O 1
ATOM 790 N N . LEU A 1 95 ? -3.409 -1.265 -10.379 1.00 97.56 95 LEU A N 1
ATOM 791 C CA . LEU A 1 95 ? -3.725 -1.510 -11.796 1.00 97.56 95 LEU A CA 1
ATOM 792 C C . LEU A 1 95 ? -5.216 -1.790 -12.018 1.00 97.56 95 LEU A C 1
ATOM 794 O O . LEU A 1 95 ? -5.585 -2.635 -12.835 1.00 97.56 95 LEU A O 1
ATOM 798 N N . ASN A 1 96 ? -6.086 -1.118 -11.257 1.00 95.50 96 ASN A N 1
ATOM 799 C CA . ASN A 1 96 ? -7.540 -1.311 -11.307 1.00 95.50 96 ASN A CA 1
ATOM 800 C C . ASN A 1 96 ? -7.956 -2.785 -11.186 1.00 95.50 96 ASN A C 1
ATOM 802 O O . ASN A 1 96 ? -8.905 -3.218 -11.837 1.00 95.50 96 ASN A O 1
ATOM 806 N N . GLN A 1 97 ? -7.237 -3.563 -10.369 1.00 95.56 97 GLN A N 1
ATOM 807 C CA . GLN A 1 97 ? -7.528 -4.978 -10.139 1.00 95.56 97 GLN A CA 1
ATOM 808 C C . GLN A 1 97 ? -7.428 -5.842 -11.410 1.00 95.56 97 GLN A C 1
ATOM 810 O O . GLN A 1 97 ? -8.079 -6.879 -11.537 1.00 95.56 97 GLN A O 1
ATOM 815 N N . ASN A 1 98 ? -6.585 -5.443 -12.367 1.00 97.62 98 ASN A N 1
ATOM 816 C CA . ASN A 1 98 ? -6.291 -6.253 -13.542 1.00 97.62 98 ASN A CA 1
ATOM 817 C C . ASN A 1 98 ? -5.241 -7.327 -13.210 1.00 97.62 98 ASN A C 1
ATOM 819 O O . ASN A 1 98 ? -4.035 -7.079 -13.255 1.00 97.62 98 ASN A O 1
ATOM 823 N N . GLU A 1 99 ? -5.715 -8.534 -12.893 1.00 97.25 99 GLU A N 1
ATOM 824 C CA . GLU A 1 99 ? -4.880 -9.690 -12.532 1.00 97.25 99 GLU A CA 1
ATOM 825 C C . GLU A 1 99 ? -3.828 -10.017 -13.600 1.00 97.25 99 GLU A C 1
ATOM 827 O O . GLU A 1 99 ? -2.643 -10.125 -13.290 1.00 97.25 99 GLU A O 1
ATOM 832 N N . LYS A 1 100 ? -4.239 -10.104 -14.871 1.00 98.06 100 LYS A N 1
ATOM 833 C CA . LYS A 1 100 ? -3.338 -10.462 -15.978 1.00 98.06 100 LYS A CA 1
ATOM 834 C C . LYS A 1 100 ? -2.208 -9.448 -16.136 1.00 98.06 100 LYS A C 1
ATOM 836 O O . LYS A 1 100 ? -1.061 -9.837 -16.333 1.00 98.06 100 LYS A O 1
ATOM 841 N N . LEU A 1 101 ? -2.534 -8.161 -16.037 1.00 98.19 101 LEU A N 1
ATOM 842 C CA . LEU A 1 101 ? -1.560 -7.082 -16.176 1.00 98.19 101 LEU A CA 1
ATOM 843 C C . LEU A 1 101 ? -0.568 -7.059 -15.007 1.00 98.19 101 LEU A C 1
ATOM 845 O O . LEU A 1 101 ? 0.637 -6.958 -15.228 1.00 98.19 101 LEU A O 1
ATOM 849 N N . ALA A 1 102 ? -1.061 -7.211 -13.774 1.00 98.31 102 ALA A N 1
ATOM 850 C CA . ALA A 1 102 ? -0.215 -7.262 -12.585 1.00 98.31 102 ALA A CA 1
ATOM 851 C C . ALA A 1 102 ? 0.796 -8.419 -12.652 1.00 98.31 102 ALA A C 1
ATOM 853 O O . ALA A 1 102 ? 1.980 -8.224 -12.375 1.00 98.31 102 ALA A O 1
ATOM 854 N N . ILE A 1 103 ? 0.348 -9.605 -13.077 1.00 98.38 103 ILE A N 1
ATOM 855 C CA . ILE A 1 103 ? 1.209 -10.784 -13.235 1.00 98.38 103 ILE A CA 1
ATOM 856 C C . ILE A 1 103 ? 2.231 -10.572 -14.357 1.00 98.38 103 ILE A C 1
ATOM 858 O O . ILE A 1 103 ? 3.417 -10.822 -14.150 1.00 98.38 103 ILE A O 1
ATOM 862 N N . ALA A 1 104 ? 1.805 -10.063 -15.517 1.00 98.44 104 ALA A N 1
ATOM 863 C CA . ALA A 1 104 ? 2.696 -9.839 -16.656 1.00 98.44 104 ALA A CA 1
ATOM 864 C C . ALA A 1 104 ? 3.837 -8.857 -16.328 1.00 98.44 104 ALA A C 1
ATOM 866 O O . ALA A 1 104 ? 4.996 -9.094 -16.694 1.00 98.44 104 ALA A O 1
ATOM 867 N N . ILE A 1 105 ? 3.529 -7.779 -15.599 1.00 98.44 105 ILE A N 1
ATOM 868 C CA . ILE A 1 105 ? 4.525 -6.803 -15.143 1.00 98.44 105 ILE A CA 1
ATOM 869 C C . ILE A 1 105 ? 5.467 -7.435 -14.110 1.00 98.44 105 ILE A C 1
ATOM 871 O O . ILE A 1 105 ? 6.684 -7.341 -14.280 1.00 98.44 105 ILE A O 1
ATOM 875 N N . ASP A 1 106 ? 4.938 -8.125 -13.090 1.00 98.50 106 ASP A N 1
ATOM 876 C CA . ASP A 1 106 ? 5.745 -8.810 -12.064 1.00 98.50 106 ASP A CA 1
ATOM 877 C C . ASP A 1 106 ? 6.750 -9.790 -12.685 1.00 98.50 106 ASP A C 1
ATOM 879 O O . ASP A 1 106 ? 7.946 -9.753 -12.384 1.00 98.50 106 ASP A O 1
ATOM 883 N N . GLU A 1 107 ? 6.293 -10.633 -13.610 1.00 98.06 107 GLU A N 1
ATOM 884 C CA . GLU A 1 107 ? 7.141 -11.615 -14.288 1.00 98.06 107 GLU A CA 1
ATOM 885 C C . GLU A 1 107 ? 8.203 -10.955 -15.171 1.00 98.06 107 GLU A C 1
ATOM 887 O O . GLU A 1 107 ? 9.369 -11.367 -15.172 1.00 98.06 107 GLU A O 1
ATOM 892 N N . THR A 1 108 ? 7.831 -9.889 -15.884 1.00 98.50 108 THR A N 1
ATOM 893 C CA . THR A 1 108 ? 8.763 -9.115 -16.712 1.00 98.50 108 THR A CA 1
ATOM 894 C C . THR A 1 108 ? 9.874 -8.510 -15.860 1.00 98.50 108 THR A C 1
ATOM 896 O O . THR A 1 108 ? 11.058 -8.659 -16.185 1.00 98.50 108 THR A O 1
ATOM 899 N N . LEU A 1 109 ? 9.517 -7.881 -14.738 1.00 98.06 109 LEU A N 1
ATOM 900 C CA . LEU A 1 109 ? 10.468 -7.284 -13.805 1.00 98.06 109 LEU A CA 1
ATOM 901 C C . LEU A 1 109 ? 11.356 -8.342 -13.149 1.00 98.06 109 LEU A C 1
ATOM 903 O O . LEU A 1 109 ? 12.573 -8.165 -13.086 1.00 98.06 109 LEU A O 1
ATOM 907 N N . LYS A 1 110 ? 10.791 -9.472 -12.710 1.00 96.81 110 LYS A N 1
ATOM 908 C CA . LYS A 1 110 ? 11.557 -10.594 -12.140 1.00 96.81 110 LYS A CA 1
ATOM 909 C C . LYS A 1 110 ? 12.575 -11.180 -13.100 1.00 96.81 110 LYS A C 1
ATOM 911 O O . LYS A 1 110 ? 13.681 -11.507 -12.682 1.00 96.81 110 LYS A O 1
ATOM 916 N N . LYS A 1 111 ? 12.232 -11.268 -14.381 1.00 97.38 111 LYS A N 1
ATOM 917 C CA . LYS A 1 111 ? 13.104 -11.872 -15.388 1.00 97.38 111 LYS A CA 1
ATOM 918 C C . LYS A 1 111 ? 14.174 -10.921 -15.921 1.00 97.38 111 LYS A C 1
ATOM 920 O O . LYS A 1 111 ? 15.258 -11.377 -16.276 1.00 97.38 111 LYS A O 1
ATOM 925 N N . ARG A 1 112 ? 13.859 -9.630 -16.069 1.00 97.88 112 ARG A N 1
ATOM 926 C CA . ARG A 1 112 ? 14.642 -8.722 -16.930 1.00 97.88 112 ARG A CA 1
ATOM 927 C C . ARG A 1 112 ? 15.213 -7.500 -16.229 1.00 97.88 112 ARG A C 1
ATOM 929 O O . ARG A 1 112 ? 16.053 -6.828 -16.832 1.00 97.88 112 ARG A O 1
ATOM 936 N N . ARG A 1 113 ? 14.791 -7.177 -15.002 1.00 96.62 113 ARG A N 1
ATOM 937 C CA . ARG A 1 113 ? 15.352 -6.009 -14.313 1.00 96.62 113 ARG A CA 1
ATOM 938 C C . ARG A 1 113 ? 16.862 -6.204 -14.088 1.00 96.62 113 ARG A C 1
ATOM 940 O O . ARG A 1 113 ? 17.287 -7.284 -13.674 1.00 96.62 113 ARG A O 1
ATOM 947 N N . PRO A 1 114 ? 17.695 -5.183 -14.328 1.00 96.69 114 PRO A N 1
ATOM 948 C CA . PRO A 1 114 ? 19.116 -5.270 -14.016 1.00 96.69 114 PRO A CA 1
ATOM 949 C C . PRO A 1 114 ? 19.375 -5.405 -12.506 1.00 96.69 114 PRO A C 1
ATOM 951 O O . PRO A 1 114 ? 18.687 -4.794 -11.691 1.00 96.69 114 PRO A O 1
ATOM 954 N N . ALA A 1 115 ? 20.429 -6.122 -12.115 1.00 94.94 115 ALA A N 1
ATOM 955 C CA . ALA A 1 115 ? 20.865 -6.154 -10.718 1.00 94.94 115 ALA A CA 1
ATOM 956 C C . ALA A 1 115 ? 21.310 -4.759 -10.227 1.00 94.94 115 ALA A C 1
ATOM 958 O O . ALA A 1 115 ? 21.959 -4.006 -10.970 1.00 94.94 115 ALA A O 1
ATOM 959 N N . GLY A 1 116 ? 20.963 -4.424 -8.978 1.00 94.56 116 GLY A N 1
ATOM 960 C CA . GLY A 1 116 ? 21.283 -3.136 -8.344 1.00 94.56 116 GLY A CA 1
ATOM 961 C C . GLY A 1 116 ? 20.657 -1.933 -9.053 1.00 94.56 116 GLY A C 1
ATOM 962 O O . GLY A 1 116 ? 21.230 -0.850 -9.066 1.00 94.56 116 GLY A O 1
ATOM 963 N N . TRP A 1 117 ? 19.528 -2.112 -9.746 1.00 96.56 117 TRP A N 1
ATOM 964 C CA . TRP A 1 117 ? 18.979 -1.077 -10.625 1.00 96.56 117 TRP A CA 1
ATOM 965 C C . TRP A 1 117 ? 18.640 0.233 -9.906 1.00 96.56 117 TRP A C 1
ATOM 967 O O . TRP A 1 117 ? 18.771 1.294 -10.516 1.00 96.56 117 TRP A O 1
ATOM 977 N N . ARG A 1 118 ? 18.278 0.168 -8.619 1.00 95.12 118 ARG A N 1
ATOM 978 C CA . ARG A 1 118 ? 17.972 1.336 -7.785 1.00 95.12 118 ARG A CA 1
ATOM 979 C C . ARG A 1 118 ? 19.160 2.276 -7.620 1.00 95.12 118 ARG A C 1
ATOM 981 O O . ARG A 1 118 ? 18.951 3.474 -7.519 1.00 95.12 118 ARG A O 1
ATOM 988 N N . ASP A 1 119 ? 20.398 1.816 -7.701 1.00 95.94 119 ASP A N 1
ATOM 989 C CA . ASP A 1 119 ? 21.553 2.701 -7.479 1.00 95.94 119 ASP A CA 1
ATOM 990 C C . ASP A 1 119 ? 22.027 3.396 -8.764 1.00 95.94 119 ASP A C 1
ATOM 992 O O . ASP A 1 119 ? 22.881 4.282 -8.736 1.00 95.94 119 ASP A O 1
ATOM 996 N N . HIS A 1 120 ? 21.468 3.021 -9.921 1.00 96.50 120 HIS A N 1
ATOM 997 C CA . HIS A 1 120 ? 21.956 3.471 -11.221 1.00 96.50 120 HIS A CA 1
ATOM 998 C C . HIS A 1 120 ? 20.847 4.111 -12.070 1.00 96.50 120 HIS A C 1
ATOM 1000 O O . HIS A 1 120 ? 19.966 3.399 -12.561 1.00 96.50 120 HIS A O 1
ATOM 1006 N N . PRO A 1 121 ? 20.932 5.418 -12.391 1.00 95.81 121 PRO A N 1
ATOM 1007 C CA . PRO A 1 121 ? 19.910 6.120 -13.177 1.00 95.81 121 PRO A CA 1
ATOM 1008 C C . PRO A 1 121 ? 19.599 5.481 -14.539 1.00 95.81 121 PRO A C 1
ATOM 1010 O O . PRO A 1 121 ? 18.458 5.483 -14.998 1.00 95.81 121 PRO A O 1
ATOM 1013 N N . ALA A 1 122 ? 20.601 4.900 -15.206 1.00 96.56 122 ALA A N 1
ATOM 1014 C CA . ALA A 1 122 ? 20.388 4.174 -16.458 1.00 96.56 122 ALA A CA 1
ATOM 1015 C C . ALA A 1 122 ? 19.536 2.909 -16.257 1.00 96.56 122 ALA A C 1
ATOM 1017 O O . ALA A 1 122 ? 18.609 2.672 -17.025 1.00 96.56 122 ALA A O 1
ATOM 1018 N N . LYS A 1 123 ? 19.797 2.136 -15.196 1.00 97.25 123 LYS A N 1
ATOM 1019 C CA . LYS A 1 123 ? 19.051 0.909 -14.890 1.00 97.25 123 LYS A CA 1
ATOM 1020 C C . LYS A 1 123 ? 17.640 1.211 -14.368 1.00 97.25 123 LYS A C 1
ATOM 1022 O O . LYS A 1 123 ? 16.715 0.504 -14.748 1.00 97.25 123 LYS A O 1
ATOM 1027 N N . ARG A 1 124 ? 17.446 2.299 -13.609 1.00 97.00 124 ARG A N 1
ATOM 1028 C CA . ARG A 1 124 ? 16.109 2.832 -13.268 1.00 97.00 124 ARG A CA 1
ATOM 1029 C C . ARG A 1 124 ? 15.271 3.108 -14.517 1.00 97.00 124 ARG A C 1
ATOM 1031 O O . ARG A 1 124 ? 14.144 2.634 -14.627 1.00 97.00 124 ARG A O 1
ATOM 1038 N N . ARG A 1 125 ? 15.856 3.782 -15.517 1.00 96.62 125 ARG A N 1
ATOM 1039 C CA . ARG A 1 125 ? 15.194 4.018 -16.814 1.00 96.62 125 ARG A CA 1
ATOM 1040 C C . ARG A 1 125 ? 14.868 2.723 -17.560 1.00 96.62 125 ARG A C 1
ATOM 1042 O O . ARG A 1 125 ? 13.819 2.656 -18.195 1.00 96.62 125 ARG A O 1
ATOM 1049 N N . MET A 1 126 ? 15.724 1.702 -17.466 1.00 97.12 126 MET A N 1
ATOM 1050 C CA . MET A 1 126 ? 15.424 0.379 -18.027 1.00 97.12 126 MET A CA 1
ATOM 1051 C C . MET A 1 126 ? 14.218 -0.261 -17.337 1.00 97.12 126 MET A C 1
ATOM 1053 O O . MET A 1 126 ? 13.342 -0.762 -18.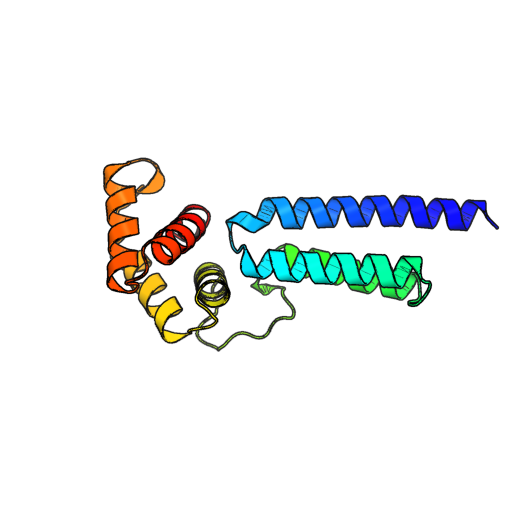029 1.00 97.12 126 MET A O 1
ATOM 1057 N N . VAL A 1 127 ? 14.123 -0.199 -16.005 1.00 97.88 127 VAL A N 1
ATOM 1058 C CA . VAL A 1 127 ? 12.964 -0.721 -15.259 1.00 97.88 127 VAL A CA 1
ATOM 1059 C C . VAL A 1 127 ? 11.675 0.010 -15.629 1.00 97.88 127 VAL A C 1
ATOM 1061 O O . VAL A 1 127 ? 10.686 -0.645 -15.943 1.00 97.88 127 VAL A O 1
ATOM 1064 N N . ALA A 1 128 ? 11.693 1.343 -15.707 1.00 97.56 128 ALA A N 1
ATOM 1065 C CA . ALA A 1 128 ? 10.546 2.102 -16.211 1.00 97.56 128 ALA A CA 1
ATOM 1066 C C . ALA A 1 128 ? 10.161 1.677 -17.641 1.00 97.56 128 ALA A C 1
ATOM 1068 O O . ALA A 1 128 ? 8.984 1.546 -17.957 1.00 97.56 128 ALA A O 1
ATOM 1069 N N . SER A 1 129 ? 11.148 1.389 -18.499 1.00 97.81 129 SER A N 1
ATOM 1070 C CA . SER A 1 129 ? 10.892 0.874 -19.847 1.00 97.81 129 SER A CA 1
ATOM 1071 C C . SER A 1 129 ? 10.237 -0.503 -19.853 1.00 97.81 129 SER A C 1
ATOM 1073 O O . SER A 1 129 ? 9.371 -0.723 -20.687 1.00 97.81 129 SER A O 1
ATOM 1075 N N . LEU A 1 130 ? 10.611 -1.402 -18.938 1.00 98.44 130 LEU A N 1
ATOM 1076 C CA . LEU A 1 130 ? 9.967 -2.714 -18.806 1.00 98.44 130 LEU A CA 1
ATOM 1077 C C . LEU A 1 130 ? 8.487 -2.582 -18.428 1.00 98.44 130 LEU A C 1
ATOM 1079 O O . LEU A 1 130 ? 7.675 -3.384 -18.872 1.00 98.44 130 LEU A O 1
ATOM 1083 N N . ILE A 1 131 ? 8.132 -1.570 -17.631 1.00 98.19 131 ILE A N 1
ATOM 1084 C CA . ILE A 1 131 ? 6.737 -1.280 -17.270 1.00 98.19 131 ILE A CA 1
ATOM 1085 C C . ILE A 1 131 ? 5.974 -0.722 -18.484 1.00 98.19 131 ILE A C 1
ATOM 1087 O O . ILE A 1 131 ? 4.856 -1.162 -18.748 1.00 98.19 131 ILE A O 1
ATOM 1091 N N . ARG A 1 132 ? 6.593 0.172 -19.273 1.00 98.06 132 ARG A N 1
ATOM 1092 C CA . ARG A 1 132 ? 5.998 0.726 -20.512 1.00 98.06 132 ARG A CA 1
ATOM 1093 C C . ARG A 1 132 ? 5.669 -0.314 -21.575 1.00 98.06 132 ARG A C 1
ATOM 1095 O O . ARG A 1 132 ? 4.837 -0.057 -22.431 1.00 98.06 132 ARG A O 1
ATOM 1102 N N . GLU A 1 133 ? 6.303 -1.482 -21.545 1.00 98.00 133 GLU A N 1
ATOM 1103 C CA . GLU A 1 133 ? 5.954 -2.566 -22.470 1.00 98.00 133 GLU A CA 1
ATOM 1104 C C . GLU A 1 133 ? 4.522 -3.083 -22.263 1.00 98.00 133 GLU A C 1
ATOM 1106 O O . GLU A 1 133 ? 3.963 -3.695 -23.170 1.00 98.00 133 GLU A O 1
ATOM 1111 N N . HIS A 1 134 ? 3.927 -2.829 -21.092 1.00 98.00 134 HIS A N 1
ATOM 1112 C CA . HIS A 1 134 ? 2.590 -3.301 -20.722 1.00 98.00 134 HIS A CA 1
ATOM 1113 C C 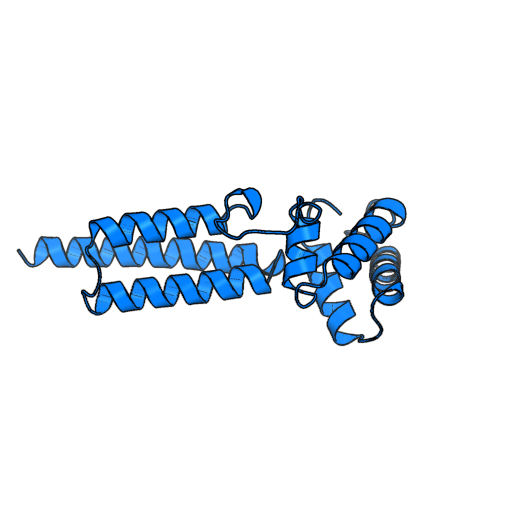. HIS A 1 134 ? 1.565 -2.178 -20.537 1.00 98.00 134 HIS A C 1
ATOM 1115 O O . HIS A 1 134 ? 0.369 -2.455 -20.466 1.00 98.00 134 HIS A O 1
ATOM 1121 N N . ILE A 1 135 ? 2.015 -0.927 -20.409 1.00 97.25 135 ILE A N 1
ATOM 1122 C CA . ILE A 1 135 ? 1.175 0.227 -20.079 1.00 97.25 135 ILE A CA 1
ATOM 1123 C C . ILE A 1 135 ? 1.499 1.377 -21.034 1.00 97.25 135 ILE A C 1
ATOM 1125 O O . ILE A 1 135 ? 2.636 1.842 -21.080 1.00 97.25 135 ILE A O 1
ATOM 1129 N N . GLU A 1 136 ? 0.485 1.850 -21.760 1.00 95.31 136 GLU A N 1
ATOM 1130 C CA . GLU A 1 136 ? 0.604 2.988 -22.686 1.00 95.31 136 GLU A CA 1
ATOM 1131 C C . GLU A 1 136 ? 0.543 4.347 -21.970 1.00 95.31 136 GLU A C 1
ATOM 1133 O O . GLU A 1 136 ? 1.188 5.305 -22.389 1.00 95.31 136 GLU A O 1
ATOM 1138 N N . ASP A 1 137 ? -0.229 4.432 -20.885 1.00 97.19 137 ASP A N 1
ATOM 1139 C CA . ASP A 1 137 ? -0.387 5.641 -20.078 1.00 97.19 137 ASP A CA 1
ATOM 1140 C C . ASP A 1 137 ? 0.892 5.930 -19.272 1.00 97.19 137 ASP A C 1
ATOM 1142 O O . ASP A 1 137 ? 1.233 5.210 -18.329 1.00 97.19 137 ASP A O 1
ATOM 1146 N N . GLU A 1 138 ? 1.600 7.004 -19.631 1.00 96.06 138 GLU A N 1
ATOM 1147 C CA . GLU A 1 138 ? 2.856 7.380 -18.978 1.00 96.06 138 GLU A CA 1
ATOM 1148 C C . GLU A 1 138 ? 2.657 7.811 -17.512 1.00 96.06 138 GLU A C 1
ATOM 1150 O O . GLU A 1 138 ? 3.533 7.556 -16.688 1.00 96.06 138 GLU A O 1
ATOM 1155 N N . GLU A 1 139 ? 1.519 8.399 -17.129 1.00 96.75 139 GLU A N 1
ATOM 1156 C CA . GLU A 1 139 ? 1.256 8.733 -15.720 1.00 96.75 139 GLU A CA 1
ATOM 1157 C C . GLU A 1 139 ? 1.093 7.465 -14.876 1.00 96.75 139 GLU A C 1
ATOM 1159 O O . GLU A 1 139 ? 1.640 7.358 -13.766 1.00 96.75 139 GLU A O 1
ATOM 1164 N N . LEU A 1 140 ? 0.398 6.465 -15.424 1.00 96.88 140 LEU A N 1
ATOM 1165 C CA . LEU A 1 140 ? 0.260 5.164 -14.780 1.00 96.88 140 LEU A CA 1
ATOM 1166 C C . LEU A 1 140 ? 1.609 4.435 -14.709 1.00 96.88 140 LEU A C 1
ATOM 1168 O O . LEU A 1 140 ? 1.941 3.881 -13.662 1.00 96.88 140 LEU A O 1
ATOM 1172 N N . VAL A 1 141 ? 2.435 4.498 -15.757 1.00 98.12 141 VAL A N 1
ATOM 1173 C CA . VAL A 1 141 ? 3.810 3.960 -15.739 1.00 98.12 141 VAL A CA 1
ATOM 1174 C C . VAL A 1 141 ? 4.616 4.563 -14.594 1.00 98.12 141 VAL A C 1
ATOM 1176 O O . VAL A 1 141 ? 5.248 3.822 -13.841 1.00 98.12 141 VAL A O 1
ATOM 1179 N N . GLN A 1 142 ? 4.590 5.888 -14.430 1.00 97.19 142 GLN A N 1
ATOM 1180 C CA . GLN A 1 142 ? 5.329 6.555 -13.355 1.00 97.19 142 GLN A CA 1
ATOM 1181 C C . GLN A 1 142 ? 4.794 6.179 -11.970 1.00 97.19 142 GLN A C 1
ATOM 1183 O O . GLN A 1 142 ? 5.575 6.002 -11.033 1.00 97.19 142 GLN A O 1
ATOM 1188 N N . THR A 1 143 ? 3.478 6.014 -11.836 1.00 96.88 143 THR A N 1
ATOM 1189 C CA . THR A 1 143 ? 2.851 5.533 -10.597 1.00 96.88 143 THR A CA 1
ATOM 1190 C C . THR A 1 143 ? 3.336 4.130 -10.237 1.00 96.88 143 THR A C 1
ATOM 1192 O O . THR A 1 143 ? 3.820 3.904 -9.127 1.00 96.88 143 THR A O 1
ATOM 1195 N N . ILE A 1 144 ? 3.278 3.199 -11.188 1.00 98.12 144 ILE A N 1
ATOM 1196 C CA . ILE A 1 144 ? 3.696 1.810 -10.983 1.00 98.12 144 ILE A CA 1
ATOM 1197 C C . ILE A 1 144 ? 5.203 1.708 -10.758 1.00 98.12 144 ILE A C 1
ATOM 1199 O O . ILE A 1 144 ? 5.641 0.946 -9.901 1.00 98.12 144 ILE A O 1
ATOM 1203 N N . TYR A 1 145 ? 6.002 2.510 -11.461 1.00 98.06 145 TYR A N 1
ATOM 1204 C CA . TYR A 1 145 ? 7.444 2.577 -11.248 1.00 98.06 145 TYR A CA 1
ATOM 1205 C C . TYR A 1 145 ? 7.789 2.940 -9.799 1.00 98.06 145 TYR A C 1
ATOM 1207 O O . TYR A 1 145 ? 8.618 2.263 -9.195 1.00 98.06 145 TYR A O 1
ATOM 1215 N N . LYS A 1 146 ? 7.136 3.960 -9.224 1.00 97.25 146 LYS A N 1
ATOM 1216 C CA . LYS A 1 146 ? 7.364 4.359 -7.825 1.00 97.25 146 LYS A CA 1
ATOM 1217 C C . LYS A 1 146 ? 7.029 3.225 -6.858 1.00 97.25 146 LYS A C 1
ATOM 1219 O O . LYS A 1 146 ? 7.814 2.934 -5.970 1.00 97.25 146 LYS A O 1
ATOM 1224 N N . ILE A 1 147 ? 5.912 2.536 -7.081 1.00 97.00 147 ILE A N 1
ATOM 1225 C CA . ILE A 1 147 ? 5.509 1.382 -6.265 1.00 97.00 147 ILE A CA 1
ATOM 1226 C C . ILE A 1 147 ? 6.555 0.259 -6.345 1.00 97.00 147 ILE A C 1
ATOM 1228 O O . ILE A 1 147 ? 6.957 -0.297 -5.328 1.00 97.00 147 ILE A O 1
ATOM 1232 N N . VAL A 1 148 ? 7.035 -0.054 -7.551 1.00 96.88 148 VAL A N 1
ATOM 1233 C CA . VAL A 1 148 ? 8.082 -1.063 -7.786 1.00 96.88 148 VAL A CA 1
ATOM 1234 C C . VAL A 1 148 ? 9.406 -0.670 -7.118 1.00 96.88 148 VAL A C 1
ATOM 1236 O O . VAL A 1 148 ? 10.123 -1.531 -6.603 1.00 96.88 148 VAL A O 1
ATOM 1239 N N . GLU A 1 149 ? 9.744 0.620 -7.111 1.00 96.19 149 GLU A N 1
ATOM 1240 C CA . GLU A 1 149 ? 10.953 1.148 -6.473 1.00 96.19 149 GLU A CA 1
ATOM 1241 C C . GLU A 1 149 ? 10.949 0.920 -4.955 1.00 96.19 149 GLU A C 1
ATOM 1243 O O . GLU A 1 149 ? 11.987 0.548 -4.409 1.00 96.19 149 GLU A O 1
ATOM 1248 N N . GLU A 1 150 ? 9.788 1.012 -4.308 1.00 94.81 150 GLU A N 1
ATOM 1249 C CA . GLU A 1 150 ? 9.611 0.835 -2.857 1.00 94.81 150 GLU A CA 1
ATOM 1250 C C . GLU A 1 150 ? 9.514 -0.637 -2.405 1.00 94.81 150 GLU A C 1
ATOM 1252 O O . GLU A 1 150 ? 9.512 -0.933 -1.210 1.00 94.81 150 GLU A O 1
ATOM 1257 N N . GLN A 1 151 ? 9.426 -1.592 -3.335 1.00 91.31 151 GLN A N 1
ATOM 1258 C CA . GLN A 1 151 ? 9.229 -3.009 -3.010 1.00 91.31 151 GLN A CA 1
ATOM 1259 C C . GLN A 1 151 ? 10.532 -3.802 -2.946 1.00 91.31 151 GLN A C 1
ATOM 1261 O O . GLN A 1 151 ? 11.214 -3.977 -3.952 1.00 91.31 151 GLN A O 1
ATOM 1266 N N . GLU A 1 152 ? 10.825 -4.388 -1.786 1.00 86.94 152 GLU A N 1
ATOM 1267 C CA . GLU A 1 152 ? 12.048 -5.172 -1.546 1.00 86.94 152 GLU A CA 1
ATOM 1268 C C . GLU A 1 152 ? 12.178 -6.441 -2.414 1.00 86.94 152 GLU A C 1
ATOM 1270 O O . GLU A 1 152 ? 13.287 -6.930 -2.626 1.00 86.94 152 GLU A O 1
ATOM 1275 N N . GLY A 1 153 ? 11.071 -6.991 -2.934 1.00 85.69 153 GLY A N 1
ATOM 1276 C CA . GLY A 1 153 ? 11.091 -8.177 -3.805 1.00 85.69 153 GLY A CA 1
ATOM 1277 C C . GLY A 1 153 ? 11.637 -7.928 -5.219 1.00 85.69 153 GLY A C 1
ATOM 1278 O O . GLY A 1 153 ? 11.986 -8.879 -5.939 1.00 85.69 153 GLY A O 1
ATOM 1279 N N . TYR A 1 154 ? 11.750 -6.657 -5.621 1.00 87.38 154 TYR A N 1
ATOM 1280 C CA . TYR A 1 154 ? 12.423 -6.216 -6.847 1.00 87.38 154 TYR A CA 1
ATOM 1281 C C . TYR A 1 154 ? 13.825 -5.687 -6.545 1.00 87.38 154 TYR A C 1
ATOM 1283 O O . TYR A 1 154 ? 14.714 -5.696 -7.426 1.00 87.38 154 TYR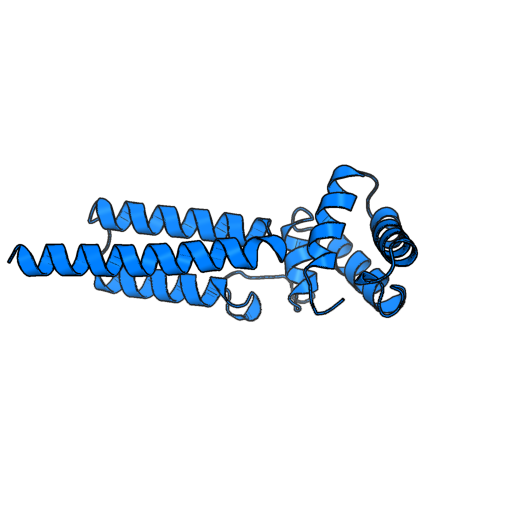 A O 1
#

Foldseek 3Di:
DVVVVVVLVVVVVVLLVVLLVLLVVCCLQAVLQSVVLVVQSVVLVVCVVVVVDDSVVSVVSSVLSSQCSPDVVSHPDDAPPQCRDSQLVRLCSLVVNPNVLSVQLVVLCVVDQDPPLLVDPVSLVVNLVSNCVRDVDSVSSVSSSSNVSPDPVD

Secondary structure (DSSP, 8-state):
-HHHHHHHHHHHHHHHHHHHHHHHHHGGG-HHHHHHHHHHHHHHHHHHHTT-S-HHHHHHHHHHHHHHTT-GGG-S----TT--SHHHHHHHHHTTT-HHHHHHHHHHHHHHPPTTGGG-HHHHHHHHHHHHTT---HHHHHHHHHHHHT-TT-

Radius of gyration: 19.16 Å; chains: 1; bounding box: 44×28×59 Å

pLDDT: mean 93.08, std 6.48, range [61.34, 98.5]

Sequence (154 aa):
PENIKKNKEATAATIENNVRRLIVEKSPTDPKYYERMSVLLDELIRKRKEEAIEYERYLQEIAKLAKDSYDHKTSSFVYPREINTNERIALYNNLNQNEKLAIAIDETLKKRRPAGWRDHPAKRRMVASLIREHIEDEELVQTIYKIVEEQEGY